Protein AF-A0A4R2KMW4-F1 (afdb_monomer_lite)

Secondary structure (DSSP, 8-state):
--SSTHHHH------PPP-------------------------------HHHHHHHGGGSS--TT--HHHHHHHHHHHHHHHHHHHHHHHHHHHHHT-TT---HHHHHHHHHHHHHHHHIIIIITTT--HHHHHHHHHHH-TT-----TTSHHHHHHHHHHHTSTTTTTT--TTPPS--

Organism: NCBI:txid35805

Sequence (179 aa):
MARFLFRSFCGPSRGAPVTYRAGGAASLAGLLILLGASPAAAVEMPFDPGPTLDELSTVAVPPPEMSETARLKAGILCVAWARDMIGQHWRLLDVLDGPGTWSIARQQLWLQVGWVEEFETRHLRPVIDAASQEDLLEAWWPGGVTTPAGSEGAIRMHRFCMGLPGLLGTVDPDAPPGF

Structure (mmCIF, N/CA/C/O backbone):
data_AF-A0A4R2KMW4-F1
#
_entry.id   AF-A0A4R2KMW4-F1
#
loop_
_atom_site.g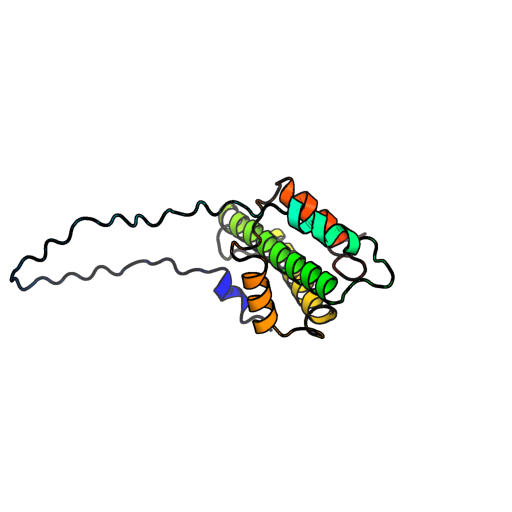roup_PDB
_atom_site.id
_atom_site.type_symbol
_atom_site.label_atom_id
_atom_site.label_alt_id
_atom_site.label_comp_id
_atom_site.label_asym_id
_atom_site.label_entity_id
_atom_site.label_seq_id
_atom_site.pdbx_PDB_ins_code
_atom_site.Cartn_x
_atom_site.Cartn_y
_atom_site.Cartn_z
_atom_site.occupancy
_atom_site.B_iso_or_equiv
_atom_site.auth_seq_id
_atom_site.auth_comp_id
_atom_site.auth_asym_id
_atom_site.auth_atom_id
_atom_site.pdbx_PDB_model_num
ATOM 1 N N . MET A 1 1 ? -19.779 -2.702 -5.614 1.00 37.75 1 MET A N 1
ATOM 2 C CA . MET A 1 1 ? -18.807 -3.785 -5.862 1.00 37.75 1 MET A CA 1
ATOM 3 C C . MET A 1 1 ? -18.035 -4.034 -4.562 1.00 37.75 1 MET A C 1
ATOM 5 O O . MET A 1 1 ? -16.887 -3.668 -4.460 1.00 37.75 1 MET A O 1
ATOM 9 N N . ALA A 1 2 ? -18.702 -4.559 -3.521 1.00 35.22 2 ALA A N 1
ATOM 10 C CA . ALA A 1 2 ? -18.198 -4.553 -2.131 1.00 35.22 2 ALA A CA 1
ATOM 11 C C . ALA A 1 2 ? -18.216 -5.950 -1.475 1.00 35.22 2 ALA A C 1
ATOM 13 O O . ALA A 1 2 ? -18.352 -6.085 -0.264 1.00 35.22 2 ALA A O 1
ATOM 14 N N . ARG A 1 3 ? -18.162 -7.020 -2.282 1.00 32.72 3 ARG A N 1
ATOM 15 C CA . ARG A 1 3 ? -18.314 -8.403 -1.792 1.00 32.72 3 ARG A CA 1
ATOM 16 C C . ARG A 1 3 ? -17.000 -9.090 -1.403 1.00 32.72 3 ARG A C 1
ATOM 18 O O . ARG A 1 3 ? -17.064 -10.138 -0.775 1.00 32.72 3 ARG A O 1
ATOM 25 N N . PHE A 1 4 ? -15.839 -8.518 -1.728 1.00 37.56 4 PHE A N 1
ATOM 26 C CA . PHE A 1 4 ? -14.547 -9.181 -1.501 1.00 37.56 4 PHE A CA 1
ATOM 27 C C . PHE A 1 4 ? -13.811 -8.756 -0.218 1.00 37.56 4 PHE A C 1
ATOM 29 O O . PHE A 1 4 ? -13.019 -9.536 0.299 1.00 37.56 4 PHE A O 1
ATOM 36 N N . LEU A 1 5 ? -14.107 -7.587 0.360 1.00 43.84 5 LEU A N 1
ATOM 37 C CA . LEU A 1 5 ? -13.248 -7.000 1.402 1.00 43.84 5 LEU A CA 1
ATOM 38 C C . LEU A 1 5 ? -13.482 -7.538 2.821 1.00 43.84 5 LEU A C 1
ATOM 40 O O . LEU A 1 5 ? -12.551 -7.577 3.619 1.00 43.84 5 LEU A O 1
ATOM 44 N N . PHE A 1 6 ? -14.679 -8.038 3.147 1.00 38.16 6 PHE A N 1
ATOM 45 C CA . PHE A 1 6 ? -14.934 -8.552 4.503 1.00 38.16 6 PHE A CA 1
ATOM 46 C C . PHE A 1 6 ? -14.196 -9.864 4.805 1.00 38.16 6 PHE A C 1
ATOM 48 O O . PHE A 1 6 ? -13.986 -10.203 5.967 1.00 38.16 6 PHE A O 1
ATOM 55 N N . ARG A 1 7 ? -13.784 -10.611 3.773 1.00 39.03 7 ARG A N 1
ATOM 56 C CA . ARG A 1 7 ? -13.162 -11.926 3.962 1.00 39.03 7 ARG A CA 1
ATOM 57 C C . ARG A 1 7 ? -11.672 -11.844 4.302 1.00 39.03 7 ARG A C 1
ATOM 59 O O . ARG A 1 7 ? -11.174 -12.756 4.949 1.00 39.03 7 ARG A O 1
ATOM 66 N N . SER A 1 8 ? -10.992 -10.763 3.923 1.00 44.41 8 SER A N 1
ATOM 67 C CA . SER A 1 8 ? -9.553 -10.605 4.183 1.00 44.41 8 SER A CA 1
ATOM 68 C C . SER A 1 8 ? -9.246 -10.023 5.564 1.00 44.41 8 SER A C 1
ATOM 70 O O . SER A 1 8 ? -8.175 -10.283 6.100 1.00 44.41 8 SER A O 1
ATOM 72 N N . PHE A 1 9 ? -10.186 -9.293 6.178 1.00 43.72 9 PHE A N 1
ATOM 73 C CA . PHE A 1 9 ? -10.000 -8.715 7.518 1.00 43.72 9 PHE A CA 1
ATOM 74 C C . PHE A 1 9 ? -10.632 -9.540 8.651 1.00 43.72 9 PHE A C 1
ATOM 76 O O . PHE A 1 9 ? -10.266 -9.366 9.809 1.00 43.72 9 PHE A O 1
ATOM 83 N N . CYS A 1 10 ? -11.523 -10.489 8.343 1.00 40.72 10 CYS A N 1
ATOM 84 C CA . CYS A 1 10 ? -12.084 -11.429 9.316 1.00 40.72 10 CYS A CA 1
ATOM 85 C C . CYS A 1 10 ? -11.482 -12.833 9.140 1.00 40.72 10 CYS A C 1
ATOM 87 O O . CYS A 1 10 ? -12.081 -13.711 8.517 1.00 40.72 10 CYS A O 1
ATOM 89 N N . GLY A 1 11 ? -10.298 -13.064 9.712 1.00 31.73 11 GLY A N 1
ATOM 90 C CA . GLY A 1 11 ? -9.769 -14.418 9.897 1.00 31.73 11 GLY A CA 1
ATOM 91 C C . GLY A 1 11 ? -10.636 -15.224 10.885 1.00 31.73 11 GLY A C 1
ATOM 92 O O . GLY A 1 11 ? -11.136 -14.656 11.858 1.00 31.73 11 GLY A O 1
ATOM 93 N N . PRO A 1 12 ? -10.847 -16.537 10.674 1.00 38.09 12 PRO A N 1
ATOM 94 C CA . PRO A 1 12 ? -11.714 -17.338 11.530 1.00 38.09 12 PRO A CA 1
ATOM 95 C C . PRO A 1 12 ? -11.055 -17.616 12.886 1.00 38.09 12 PRO A C 1
ATOM 97 O O . PRO A 1 12 ? -10.017 -18.276 12.972 1.00 38.09 12 PRO A O 1
ATOM 100 N N . SER A 1 13 ? -11.713 -17.191 13.963 1.00 38.47 13 SER A N 1
ATOM 101 C CA . SER A 1 13 ? -11.498 -17.731 15.302 1.00 38.47 13 SER A CA 1
ATOM 102 C C . SER A 1 13 ? -11.844 -19.226 15.293 1.00 38.47 13 SER A C 1
ATOM 104 O O . SER A 1 13 ? -13.005 -19.628 15.221 1.00 38.47 13 SER A O 1
ATOM 106 N N . ARG A 1 14 ? -10.823 -20.090 15.333 1.00 37.12 14 ARG A N 1
ATOM 107 C CA . ARG A 1 14 ? -11.002 -21.538 15.516 1.00 37.12 14 ARG A CA 1
ATOM 108 C C . ARG A 1 14 ? -11.444 -21.826 16.954 1.00 37.12 14 ARG A C 1
ATOM 110 O O . ARG A 1 14 ? -10.637 -22.194 17.800 1.00 37.12 14 ARG A O 1
ATOM 117 N N . GLY A 1 15 ? -12.738 -21.677 17.221 1.00 34.06 15 GLY A N 1
ATOM 118 C CA . GLY A 1 15 ? -13.406 -22.363 18.323 1.00 34.06 15 GLY A CA 1
ATOM 119 C C . GLY A 1 15 ? -13.634 -23.820 17.928 1.00 34.06 15 GLY A C 1
ATOM 120 O O . GLY A 1 15 ? -14.472 -24.110 17.077 1.00 34.06 15 GLY A O 1
ATOM 121 N N . ALA A 1 16 ? -12.856 -24.739 18.495 1.00 35.62 16 ALA A N 1
ATOM 122 C CA . ALA A 1 16 ? -13.052 -26.171 18.299 1.00 35.62 16 ALA A CA 1
ATOM 123 C C . ALA A 1 16 ? -14.331 -26.642 19.022 1.00 35.62 16 ALA A C 1
ATOM 125 O O . ALA A 1 16 ? -14.494 -26.331 20.205 1.00 35.62 16 ALA A O 1
ATOM 126 N N . PRO A 1 17 ? -15.222 -27.427 18.388 1.00 35.59 17 PRO A N 1
ATOM 127 C CA . PRO A 1 17 ? -16.232 -28.161 19.130 1.00 35.59 17 PRO A CA 1
ATOM 128 C C . PRO A 1 17 ? -15.587 -29.373 19.813 1.00 35.59 17 PRO A C 1
ATOM 130 O O . PRO A 1 17 ? -15.034 -30.268 19.171 1.00 35.59 17 PRO A O 1
ATOM 133 N N . VAL A 1 18 ? -15.689 -29.399 21.141 1.00 40.59 18 VAL A N 1
ATOM 134 C CA . VAL A 1 18 ? -15.426 -30.574 21.975 1.00 40.59 18 VAL A CA 1
ATOM 135 C C . VAL A 1 18 ? -16.362 -31.700 21.534 1.00 40.59 18 VAL A C 1
ATOM 137 O O . VAL A 1 18 ? -17.581 -31.577 21.637 1.00 40.59 18 VAL A O 1
ATOM 140 N N . THR A 1 19 ? -15.798 -32.815 21.076 1.00 37.50 19 THR A N 1
ATOM 141 C CA . THR A 1 19 ? -16.526 -34.077 20.910 1.00 37.50 19 THR A CA 1
ATOM 142 C C . THR A 1 19 ? -15.850 -35.158 21.746 1.00 37.50 19 THR A C 1
ATOM 144 O O . THR A 1 19 ? -14.729 -35.583 21.488 1.00 37.50 19 THR A O 1
ATOM 147 N N . TYR A 1 20 ? -16.551 -35.584 22.795 1.00 33.72 20 TYR A N 1
ATOM 148 C CA . TYR A 1 20 ? -16.257 -36.797 23.549 1.00 33.72 20 TYR A CA 1
ATOM 149 C C . TYR A 1 20 ? -16.755 -38.009 22.753 1.00 33.72 20 TYR A C 1
ATOM 151 O O . TYR A 1 20 ? -17.957 -38.120 22.509 1.00 33.72 20 TYR A O 1
ATOM 159 N N . ARG A 1 21 ? -15.875 -38.969 22.446 1.00 32.25 21 ARG A N 1
ATOM 160 C CA . ARG A 1 21 ? -16.230 -40.396 22.505 1.00 32.25 21 ARG A CA 1
ATOM 161 C C . ARG A 1 21 ? -14.994 -41.288 22.578 1.00 32.25 21 ARG A C 1
ATOM 163 O O . ARG A 1 21 ? -14.089 -41.204 21.759 1.00 32.25 21 ARG A O 1
ATOM 170 N N . ALA A 1 22 ? -15.008 -42.131 23.602 1.00 36.62 22 ALA A N 1
ATOM 171 C CA . ALA A 1 22 ? -14.030 -43.156 23.912 1.00 36.62 22 ALA A CA 1
ATOM 172 C C . ALA A 1 22 ? -14.178 -44.398 23.016 1.00 36.62 22 ALA A C 1
ATOM 174 O O . ALA A 1 22 ? -15.289 -44.722 22.594 1.00 36.62 22 ALA A O 1
ATOM 175 N N . GLY A 1 23 ? -13.078 -45.142 22.856 1.00 30.95 23 GLY A N 1
ATOM 176 C CA . GLY A 1 23 ? -13.104 -46.581 22.580 1.00 30.95 23 GLY A CA 1
ATOM 177 C C . GLY A 1 23 ? -12.013 -47.083 21.630 1.00 30.95 23 GLY A C 1
ATOM 178 O O . GLY A 1 23 ? -12.070 -46.803 20.441 1.00 30.95 23 GLY A O 1
ATOM 179 N N . GLY A 1 24 ? -11.099 -47.918 22.145 1.00 30.06 24 GLY A N 1
ATOM 180 C CA . GLY A 1 24 ? -10.415 -48.958 21.359 1.00 30.06 24 GLY A CA 1
ATOM 181 C C . GLY A 1 24 ? -8.890 -48.848 21.271 1.00 30.06 24 GLY A C 1
ATOM 182 O O . GLY A 1 24 ? -8.364 -47.980 20.591 1.00 30.06 24 GLY A O 1
ATOM 183 N N . ALA A 1 25 ? -8.191 -49.763 21.943 1.00 41.06 25 ALA A N 1
ATOM 184 C CA . ALA A 1 25 ? -6.737 -49.864 22.056 1.00 41.06 25 ALA A CA 1
ATOM 185 C C . ALA A 1 25 ? -6.108 -50.856 21.052 1.00 41.06 25 ALA A C 1
ATOM 187 O O . ALA A 1 25 ? -6.732 -51.871 20.759 1.00 41.06 25 ALA A O 1
ATOM 188 N N . ALA A 1 26 ? -4.861 -50.586 20.620 1.00 39.75 26 ALA A N 1
ATOM 189 C CA . ALA A 1 26 ? -3.728 -51.515 20.362 1.00 39.75 26 ALA A CA 1
ATOM 190 C C . ALA A 1 26 ? -2.626 -50.763 19.561 1.00 39.75 26 ALA A C 1
ATOM 192 O O . ALA A 1 26 ? -2.906 -50.271 18.477 1.00 39.75 26 ALA A O 1
ATOM 193 N N . SER A 1 27 ? -1.461 -50.438 20.155 1.00 39.19 27 SER A N 1
ATOM 194 C CA . SER A 1 27 ? -0.149 -51.138 20.009 1.00 39.19 27 SER A CA 1
ATOM 195 C C . SER A 1 27 ? 0.374 -51.191 18.555 1.00 39.19 27 SER A C 1
ATOM 197 O O . SER A 1 27 ? -0.327 -51.704 17.701 1.00 39.19 27 SER A O 1
ATOM 199 N N . LEU A 1 28 ? 1.569 -50.727 18.155 1.00 38.34 28 LEU A N 1
ATOM 200 C CA . LEU A 1 28 ? 2.904 -50.727 18.775 1.00 38.34 28 LEU A CA 1
ATOM 201 C C . LEU A 1 28 ? 3.841 -49.712 18.073 1.00 38.34 28 LEU A C 1
ATOM 203 O O . LEU A 1 28 ? 3.783 -49.535 16.863 1.00 38.34 28 LEU A O 1
ATOM 207 N N . ALA A 1 29 ? 4.732 -49.125 18.875 1.00 39.88 29 ALA A N 1
ATOM 208 C CA . ALA A 1 29 ? 6.130 -48.766 18.607 1.00 39.88 29 ALA A CA 1
ATOM 209 C C . ALA A 1 29 ? 6.584 -48.411 17.171 1.00 39.88 29 ALA A C 1
ATOM 211 O O . ALA A 1 29 ? 6.837 -49.275 16.338 1.00 39.88 29 ALA A O 1
ATOM 212 N N . GLY A 1 30 ? 6.895 -47.127 16.981 1.00 35.38 30 GLY A N 1
ATOM 213 C CA . GLY A 1 30 ? 7.764 -46.619 15.919 1.00 35.38 30 GLY A CA 1
ATOM 214 C C . GLY A 1 30 ? 8.574 -45.436 16.442 1.00 35.38 30 GLY A C 1
ATOM 215 O O . GLY A 1 30 ? 8.233 -44.284 16.205 1.00 35.38 30 GLY A O 1
ATOM 216 N N . LEU A 1 31 ? 9.604 -45.736 17.233 1.00 44.22 31 LEU A N 1
ATOM 217 C CA . LEU A 1 31 ? 10.571 -44.780 17.767 1.00 44.22 31 LEU A CA 1
ATOM 218 C C . LEU A 1 31 ? 11.434 -44.232 16.614 1.00 44.22 31 LEU A C 1
ATOM 220 O O . LEU A 1 31 ? 12.397 -44.871 16.203 1.00 44.22 31 LEU A O 1
ATOM 224 N N . LEU A 1 32 ? 11.096 -43.045 16.111 1.00 41.78 32 LEU A N 1
ATOM 225 C CA . LEU A 1 32 ? 11.966 -42.203 1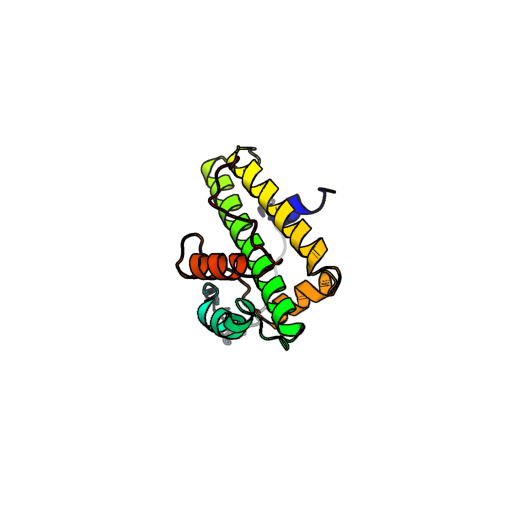5.283 1.00 41.78 32 LEU A CA 1
ATOM 226 C C . LEU A 1 32 ? 12.057 -40.829 15.954 1.00 41.78 32 LEU A C 1
ATOM 228 O O . LEU A 1 32 ? 11.311 -39.905 15.645 1.00 41.78 32 LEU A O 1
ATOM 232 N N . ILE A 1 33 ? 12.950 -40.724 16.937 1.00 50.06 33 ILE A N 1
ATOM 233 C CA . ILE A 1 33 ? 13.430 -39.436 17.443 1.00 50.06 33 ILE A CA 1
ATOM 234 C C . ILE A 1 33 ? 14.704 -39.102 16.660 1.00 50.06 33 ILE A C 1
ATOM 236 O O . ILE A 1 33 ? 15.517 -39.992 16.420 1.00 50.06 33 ILE A O 1
ATOM 240 N N . LEU A 1 34 ? 14.879 -37.806 16.383 1.00 46.16 34 LEU A N 1
ATOM 241 C CA . LEU A 1 34 ? 16.103 -37.102 15.968 1.00 46.16 34 LEU A CA 1
ATOM 242 C C . LEU A 1 34 ? 16.187 -36.727 14.485 1.00 46.16 34 LEU A C 1
ATOM 244 O O . LEU A 1 34 ? 17.052 -37.189 13.756 1.00 46.16 34 LEU A O 1
ATOM 248 N N . LEU A 1 35 ? 15.363 -35.755 14.097 1.00 40.56 35 LEU A N 1
ATOM 249 C CA . LEU A 1 35 ? 15.827 -34.597 13.329 1.00 40.56 35 LEU A CA 1
ATOM 250 C C . 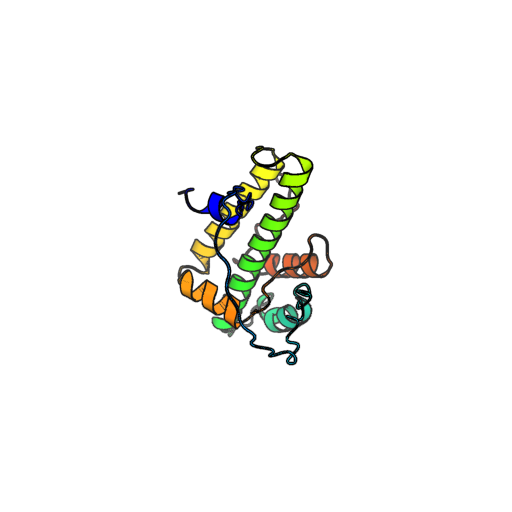LEU A 1 35 ? 14.952 -33.414 13.738 1.00 40.56 35 LEU A C 1
ATOM 252 O O . LEU A 1 35 ? 13.810 -33.272 13.311 1.00 40.56 35 LEU A O 1
ATOM 256 N N . GLY A 1 36 ? 15.484 -32.617 14.665 1.00 41.69 36 GLY A N 1
ATOM 257 C CA . GLY A 1 36 ? 14.886 -31.362 15.086 1.00 41.69 36 GLY A CA 1
ATOM 258 C C . GLY A 1 36 ? 14.865 -30.391 13.917 1.00 41.69 36 GLY A C 1
ATOM 259 O O . GLY A 1 36 ? 15.808 -29.637 13.718 1.00 41.69 36 GLY A O 1
ATOM 260 N N . ALA A 1 37 ? 13.775 -30.402 13.164 1.00 41.50 37 ALA A N 1
ATOM 261 C CA . ALA A 1 37 ? 13.292 -29.214 12.494 1.00 41.50 37 ALA A CA 1
ATOM 262 C C . ALA A 1 37 ? 12.271 -28.590 13.443 1.00 41.50 37 ALA A C 1
ATOM 264 O O . ALA A 1 37 ? 11.061 -28.739 13.280 1.00 41.50 37 ALA A O 1
ATOM 265 N N . SER A 1 38 ? 12.763 -27.903 14.477 1.00 43.03 38 SER A N 1
ATOM 266 C CA . SER A 1 38 ? 11.996 -26.758 14.955 1.00 43.03 38 SER A CA 1
ATOM 267 C C . SER A 1 38 ? 11.727 -25.928 13.701 1.00 43.03 38 SER A C 1
ATOM 269 O O . SER A 1 38 ? 12.705 -25.615 13.012 1.00 43.03 38 SER A O 1
ATOM 271 N N . PRO A 1 39 ? 10.477 -25.586 13.340 1.00 42.75 39 PRO A N 1
ATOM 272 C CA . PRO A 1 39 ? 10.324 -24.453 12.458 1.00 42.75 39 PRO A CA 1
ATOM 273 C C . PRO A 1 39 ? 11.011 -23.336 13.231 1.00 42.75 39 PRO A C 1
ATOM 275 O O . PRO A 1 39 ? 10.589 -22.984 14.335 1.00 42.75 39 PRO A O 1
ATOM 278 N N . ALA A 1 40 ? 12.154 -22.870 12.728 1.00 37.59 40 ALA A N 1
ATOM 279 C CA . ALA A 1 40 ? 12.606 -21.553 13.094 1.00 37.59 40 ALA A CA 1
ATOM 280 C C . ALA A 1 40 ? 11.372 -20.704 12.819 1.00 37.59 40 ALA A C 1
ATOM 282 O O . ALA A 1 40 ? 10.937 -20.605 11.671 1.00 37.59 40 ALA A O 1
ATOM 283 N N . ALA A 1 41 ? 10.721 -20.230 13.881 1.00 40.94 41 ALA A N 1
ATOM 284 C CA . ALA A 1 41 ? 9.846 -19.096 13.759 1.00 40.94 41 ALA A CA 1
ATOM 285 C C . ALA A 1 41 ? 10.782 -18.041 13.186 1.00 40.94 41 ALA A C 1
ATOM 287 O O . ALA A 1 41 ? 11.602 -17.479 13.914 1.00 40.94 41 ALA A O 1
ATOM 288 N N . ALA A 1 42 ? 10.793 -17.927 11.856 1.00 43.34 42 ALA A N 1
ATOM 289 C CA . ALA A 1 42 ? 11.366 -16.797 11.185 1.00 43.34 42 ALA A CA 1
ATOM 290 C C . ALA A 1 42 ? 10.655 -15.651 11.877 1.00 43.34 42 ALA A C 1
ATOM 292 O O . ALA A 1 42 ? 9.437 -15.518 11.779 1.00 43.34 42 ALA A O 1
ATOM 293 N N . VAL A 1 43 ? 11.389 -14.948 12.734 1.00 46.03 43 VAL A N 1
ATOM 294 C CA . VAL A 1 43 ? 10.947 -13.651 13.196 1.00 46.03 43 VAL A CA 1
ATOM 295 C C . VAL A 1 43 ? 10.734 -12.926 11.883 1.00 46.03 43 VAL A C 1
ATOM 297 O O . VAL A 1 43 ? 11.711 -12.688 11.172 1.00 46.03 43 VAL A O 1
ATOM 300 N N . GLU A 1 44 ? 9.472 -12.749 11.493 1.00 60.44 44 GLU A N 1
ATOM 301 C CA . GLU A 1 44 ? 9.097 -11.945 10.342 1.00 60.44 44 GLU A CA 1
ATOM 302 C C . GLU A 1 44 ? 9.633 -10.562 10.669 1.00 60.44 44 GLU A C 1
ATOM 304 O O . GLU A 1 44 ? 9.037 -9.791 11.423 1.00 60.44 44 GLU A O 1
ATOM 309 N N . MET A 1 45 ? 10.870 -10.314 10.246 1.00 74.00 45 MET A N 1
ATOM 310 C CA . MET A 1 45 ? 11.485 -9.029 10.451 1.00 74.00 45 MET A CA 1
ATOM 311 C C . MET A 1 45 ? 10.678 -8.058 9.603 1.00 74.00 45 MET A C 1
ATOM 313 O O . MET A 1 45 ? 10.429 -8.355 8.431 1.00 74.00 45 MET A O 1
ATOM 317 N N . PRO A 1 46 ? 10.275 -6.914 10.173 1.00 84.38 46 PRO A N 1
ATOM 318 C CA . PRO A 1 46 ? 9.709 -5.838 9.392 1.00 84.38 46 PRO A CA 1
ATOM 319 C C . PRO A 1 46 ? 10.519 -5.584 8.127 1.00 84.38 46 PRO A C 1
ATOM 321 O O . PRO A 1 46 ? 11.752 -5.582 8.160 1.00 84.38 46 PRO A O 1
ATOM 324 N N . PHE A 1 47 ? 9.814 -5.340 7.031 1.00 86.56 47 PHE A N 1
ATOM 325 C CA . PHE A 1 47 ? 10.421 -4.913 5.785 1.00 86.56 47 PHE A CA 1
ATOM 326 C C . PHE A 1 47 ? 11.261 -3.652 6.038 1.00 86.56 47 PHE A C 1
ATOM 328 O O . PHE A 1 47 ? 10.741 -2.654 6.535 1.00 86.56 47 PHE A O 1
ATOM 335 N N . ASP A 1 48 ? 12.556 -3.684 5.711 1.00 88.44 48 ASP A N 1
ATOM 336 C CA . ASP A 1 48 ? 13.377 -2.473 5.683 1.00 88.44 48 ASP A CA 1
ATOM 337 C C . ASP A 1 48 ? 13.275 -1.836 4.292 1.00 88.44 48 ASP A C 1
ATOM 339 O O 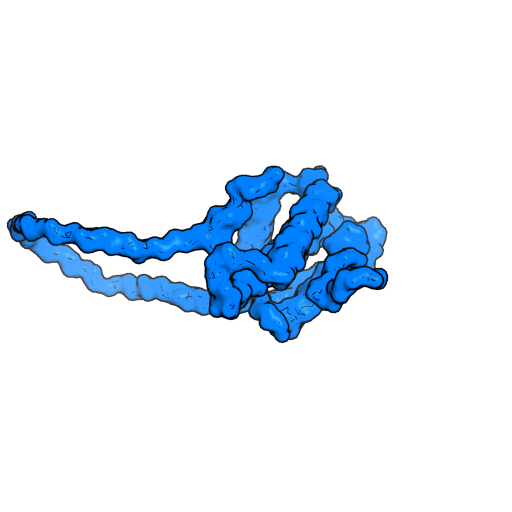. ASP A 1 48 ? 13.805 -2.387 3.322 1.00 88.44 48 ASP A O 1
ATOM 343 N N . PRO A 1 49 ? 12.620 -0.670 4.163 1.00 87.50 49 PRO A N 1
ATOM 344 C CA . PRO A 1 49 ? 12.455 -0.040 2.868 1.00 87.50 49 PRO A CA 1
ATOM 345 C C . PRO A 1 49 ? 13.753 0.559 2.325 1.00 87.50 49 PRO A C 1
ATOM 347 O O . PRO A 1 49 ? 13.800 0.833 1.133 1.00 87.50 49 PRO A O 1
ATOM 350 N N . GLY A 1 50 ? 14.790 0.776 3.149 1.00 87.19 50 GLY A N 1
ATOM 351 C CA . GLY A 1 50 ? 16.008 1.504 2.759 1.00 87.19 50 GLY A CA 1
ATOM 352 C C . GLY A 1 50 ? 16.614 1.031 1.430 1.00 87.19 50 GLY A C 1
ATOM 353 O O . GLY A 1 50 ? 16.593 1.793 0.466 1.00 87.19 50 GLY A O 1
ATOM 354 N N . PRO A 1 51 ? 17.037 -0.241 1.319 1.00 87.50 51 PRO A N 1
ATOM 355 C CA . PRO A 1 51 ? 17.653 -0.757 0.095 1.00 87.50 51 PRO A CA 1
ATOM 356 C C . PRO A 1 51 ? 16.747 -0.680 -1.144 1.00 87.50 51 PRO A C 1
ATOM 358 O O . PRO A 1 51 ? 17.211 -0.383 -2.241 1.00 87.50 51 PRO A O 1
ATOM 361 N N . THR A 1 52 ? 15.442 -0.931 -0.976 1.00 87.56 52 THR A N 1
ATOM 362 C CA . THR A 1 52 ? 14.467 -0.875 -2.080 1.00 87.56 52 THR A CA 1
ATOM 363 C C . THR A 1 52 ? 14.227 0.565 -2.534 1.00 87.56 52 THR A C 1
ATOM 365 O O . THR A 1 52 ? 14.107 0.836 -3.726 1.00 87.56 52 THR A O 1
ATOM 368 N N . LEU A 1 53 ? 14.156 1.505 -1.592 1.00 87.00 53 LEU A N 1
ATOM 369 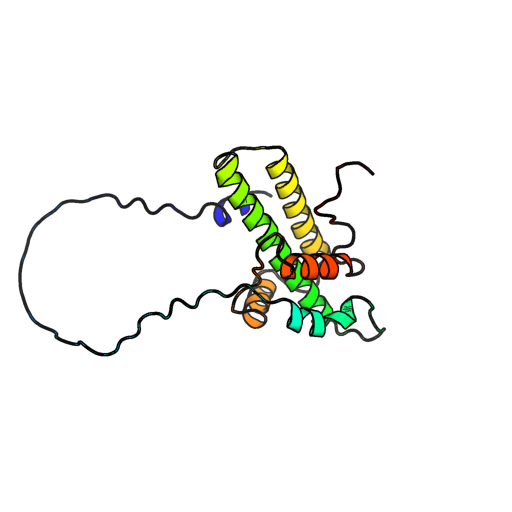C CA . LEU A 1 53 ? 13.983 2.919 -1.900 1.00 87.00 53 LEU A CA 1
ATOM 370 C C . LEU A 1 53 ? 15.233 3.518 -2.538 1.00 87.00 53 LEU A C 1
ATOM 372 O O . LEU A 1 53 ? 15.095 4.345 -3.432 1.00 87.00 53 LEU A O 1
ATOM 376 N N . ASP A 1 54 ? 16.427 3.081 -2.142 1.00 85.44 54 ASP A N 1
ATOM 377 C CA . ASP A 1 54 ? 17.673 3.493 -2.791 1.00 85.44 54 ASP A CA 1
ATOM 378 C C . ASP A 1 54 ? 17.700 3.032 -4.257 1.00 85.44 54 ASP A C 1
ATOM 380 O O . ASP A 1 54 ? 17.994 3.837 -5.145 1.00 85.44 54 ASP A O 1
ATOM 384 N N . GLU A 1 55 ? 17.292 1.784 -4.527 1.00 84.81 55 GLU A N 1
ATOM 385 C CA . GLU A 1 55 ? 17.127 1.241 -5.886 1.00 84.81 55 GLU A CA 1
ATOM 386 C C . GLU A 1 55 ? 16.125 2.066 -6.715 1.00 84.81 55 GLU A C 1
ATOM 388 O O . GLU A 1 55 ? 16.380 2.394 -7.876 1.00 84.81 55 GLU A O 1
ATOM 393 N N . LEU A 1 56 ? 14.990 2.433 -6.114 1.00 80.94 56 LEU A N 1
ATOM 394 C CA . LEU A 1 56 ? 13.888 3.125 -6.788 1.00 80.94 56 LEU A CA 1
ATOM 395 C C . LEU A 1 56 ? 13.967 4.659 -6.703 1.00 80.94 56 LEU A C 1
ATOM 397 O O . LEU A 1 56 ? 13.100 5.345 -7.240 1.00 80.94 56 LEU A O 1
ATOM 401 N N . SER A 1 57 ? 14.992 5.230 -6.071 1.00 70.25 57 SER A N 1
ATOM 402 C CA . SER A 1 57 ? 15.114 6.680 -5.837 1.00 70.25 57 SER A CA 1
ATOM 403 C C . SER A 1 57 ? 15.130 7.507 -7.131 1.00 70.25 57 SER A C 1
ATOM 405 O O . SER A 1 57 ? 14.672 8.650 -7.156 1.00 70.25 57 SER A O 1
ATOM 407 N N . THR A 1 58 ? 15.564 6.901 -8.239 1.00 64.31 58 THR A N 1
ATOM 408 C CA . THR A 1 58 ? 15.543 7.490 -9.590 1.00 64.31 58 THR A CA 1
ATOM 409 C C . THR A 1 58 ? 14.135 7.640 -10.181 1.00 64.31 58 THR A C 1
ATOM 411 O O . THR A 1 58 ? 13.958 8.353 -11.167 1.00 64.31 58 THR A O 1
ATOM 414 N N . VAL A 1 59 ? 13.115 7.024 -9.573 1.00 59.12 59 VAL A N 1
ATOM 415 C CA . VAL A 1 59 ? 11.707 7.139 -9.986 1.00 59.12 59 VAL A CA 1
ATOM 416 C C . VAL A 1 59 ? 11.092 8.468 -9.516 1.00 59.12 59 VAL A C 1
ATOM 418 O O . VAL A 1 59 ? 10.225 9.016 -10.196 1.00 59.12 59 VAL A O 1
ATOM 421 N N . ALA A 1 60 ? 11.567 9.036 -8.399 1.00 53.97 60 ALA A N 1
ATOM 422 C CA . ALA A 1 60 ? 11.056 10.299 -7.846 1.00 53.97 60 ALA A CA 1
ATOM 423 C C . ALA A 1 60 ? 11.437 11.540 -8.688 1.00 53.97 60 ALA A C 1
ATOM 425 O O . ALA A 1 60 ? 10.765 12.567 -8.615 1.00 53.97 60 ALA A O 1
ATOM 426 N N . VAL A 1 61 ? 12.486 11.443 -9.517 1.00 55.06 61 VAL A N 1
ATOM 427 C CA . VAL A 1 61 ? 12.880 12.449 -10.523 1.00 55.06 61 VAL A CA 1
ATOM 428 C C . VAL A 1 61 ? 13.223 11.705 -11.816 1.00 55.06 61 VAL A C 1
ATOM 430 O O . VAL A 1 61 ? 14.376 11.317 -12.007 1.00 55.06 61 VAL A O 1
ATOM 433 N N . PRO A 1 62 ? 12.243 11.440 -12.695 1.00 51.03 62 PRO A N 1
ATOM 434 C CA . PRO A 1 62 ? 12.447 10.485 -13.769 1.00 51.03 62 PRO A CA 1
ATOM 435 C C . PRO A 1 62 ? 13.379 11.042 -14.855 1.00 51.03 62 PRO A C 1
ATOM 437 O O . PRO A 1 62 ? 13.049 12.061 -15.471 1.00 51.03 62 PRO A O 1
ATOM 440 N N . PRO A 1 63 ? 14.513 10.382 -15.163 1.00 52.34 63 PRO A N 1
ATOM 441 C CA . PRO A 1 63 ? 15.200 10.626 -16.423 1.00 52.34 63 PRO A CA 1
ATOM 442 C C . PRO A 1 63 ? 14.297 10.174 -17.590 1.00 52.34 63 PRO A C 1
ATOM 444 O O . PRO A 1 63 ? 13.448 9.293 -17.411 1.00 52.34 63 PRO A O 1
ATOM 447 N N . PRO A 1 64 ? 14.474 10.732 -18.802 1.00 52.75 64 PRO A N 1
ATOM 448 C CA . PRO A 1 64 ? 13.633 10.424 -19.966 1.00 52.75 64 PRO A CA 1
ATOM 449 C C . PRO A 1 64 ? 13.604 8.932 -20.354 1.00 52.75 64 PRO A C 1
ATOM 451 O O . PRO A 1 64 ? 12.701 8.511 -21.068 1.00 52.75 64 PRO A O 1
ATOM 454 N N . GLU A 1 65 ? 14.533 8.124 -19.837 1.00 51.97 65 GLU A N 1
ATOM 455 C CA . GLU A 1 65 ? 14.679 6.691 -20.121 1.00 51.97 65 GLU A CA 1
ATOM 456 C C . GLU A 1 65 ? 14.417 5.792 -18.900 1.00 51.97 65 GLU A C 1
ATOM 458 O O . GLU A 1 65 ? 15.018 4.731 -18.740 1.00 51.97 65 GLU A O 1
ATOM 463 N N . MET A 1 66 ? 13.529 6.199 -17.990 1.00 60.19 66 MET A N 1
ATOM 464 C CA . MET A 1 66 ? 13.092 5.307 -16.913 1.00 60.19 66 MET A CA 1
ATOM 465 C C . MET A 1 66 ? 12.431 4.046 -17.488 1.00 60.19 66 MET A C 1
ATOM 467 O O . MET A 1 66 ? 11.423 4.158 -18.196 1.00 60.19 66 MET A O 1
ATOM 471 N N . SER A 1 67 ? 12.939 2.867 -17.112 1.00 68.50 67 SER A N 1
ATOM 472 C CA . SER A 1 67 ? 12.365 1.591 -17.538 1.00 68.50 67 SER A CA 1
ATOM 473 C C . SER A 1 67 ? 10.945 1.423 -16.994 1.00 68.50 67 SER A C 1
ATOM 475 O O . SER A 1 67 ? 10.641 1.757 -15.845 1.00 68.50 67 SER A O 1
ATOM 477 N N . GLU A 1 68 ? 10.050 0.901 -17.827 1.00 75.75 68 GLU A N 1
ATOM 478 C CA . GLU A 1 68 ? 8.666 0.595 -17.444 1.00 75.75 68 GLU A CA 1
ATOM 479 C C . GLU A 1 68 ? 8.617 -0.363 -16.243 1.00 75.75 68 GLU A C 1
ATOM 481 O O . GLU A 1 68 ? 7.774 -0.215 -15.359 1.00 75.75 68 GLU A O 1
ATOM 486 N N . THR A 1 69 ? 9.602 -1.260 -16.139 1.00 82.38 69 THR A N 1
ATOM 487 C CA . THR A 1 69 ? 9.791 -2.169 -15.004 1.00 82.38 69 THR A CA 1
ATOM 488 C C . THR A 1 69 ? 9.985 -1.435 -13.677 1.00 82.38 69 THR A C 1
ATOM 490 O O . THR A 1 69 ? 9.383 -1.831 -12.683 1.00 82.38 69 THR A O 1
ATOM 493 N N . ALA A 1 70 ? 10.783 -0.360 -13.630 1.00 82.00 70 ALA A N 1
ATOM 494 C CA . ALA A 1 70 ? 11.014 0.384 -12.387 1.00 82.00 70 ALA A CA 1
ATOM 495 C C . ALA A 1 70 ? 9.739 1.094 -11.901 1.00 82.00 70 ALA A C 1
ATOM 497 O O . ALA A 1 70 ? 9.442 1.089 -10.705 1.00 82.00 70 ALA A O 1
ATOM 498 N N . ARG A 1 71 ? 8.938 1.636 -12.830 1.00 80.62 71 ARG A N 1
ATOM 499 C CA . ARG A 1 71 ? 7.628 2.240 -12.514 1.00 80.62 71 ARG A CA 1
ATOM 500 C C . ARG A 1 71 ? 6.646 1.202 -11.995 1.00 80.62 71 ARG A C 1
ATOM 502 O O . ARG A 1 71 ? 5.966 1.449 -11.004 1.00 80.62 71 ARG A O 1
ATOM 509 N N . LEU A 1 72 ? 6.596 0.043 -12.652 1.00 86.38 72 LEU A N 1
ATOM 510 C CA . LEU A 1 72 ? 5.748 -1.069 -12.242 1.00 86.38 72 LEU A CA 1
ATOM 511 C C . LEU A 1 72 ? 6.131 -1.557 -10.838 1.00 86.38 72 LEU A C 1
ATOM 513 O O . LEU A 1 72 ? 5.261 -1.685 -9.979 1.00 86.38 72 LEU A O 1
ATOM 517 N N . LYS A 1 73 ? 7.431 -1.738 -10.575 1.00 90.06 73 LYS A N 1
ATOM 518 C CA . LYS A 1 73 ? 7.951 -2.120 -9.256 1.00 90.06 73 LYS A CA 1
ATOM 519 C C . LYS A 1 73 ? 7.584 -1.099 -8.178 1.00 90.06 73 LYS A C 1
ATOM 521 O O . LYS A 1 73 ? 7.060 -1.488 -7.138 1.00 90.06 73 LYS A O 1
ATOM 526 N N . ALA A 1 74 ? 7.762 0.195 -8.443 1.00 88.44 74 ALA A N 1
ATOM 527 C CA . ALA A 1 74 ? 7.372 1.256 -7.512 1.00 88.44 74 ALA A CA 1
ATOM 528 C C . ALA A 1 74 ? 5.855 1.281 -7.236 1.00 88.44 74 ALA A C 1
ATOM 530 O O . ALA A 1 74 ? 5.440 1.389 -6.083 1.00 88.44 74 ALA A O 1
ATOM 531 N N . GLY A 1 75 ? 5.022 1.134 -8.271 1.00 89.06 75 GLY A N 1
ATOM 532 C CA . GLY A 1 75 ? 3.566 1.116 -8.115 1.00 89.06 75 GLY A CA 1
ATOM 533 C C . GLY A 1 75 ? 3.063 -0.087 -7.311 1.00 89.06 75 GLY A C 1
ATOM 534 O O . GLY A 1 75 ? 2.232 0.080 -6.418 1.00 89.06 75 GLY A O 1
ATOM 535 N N . ILE A 1 76 ? 3.607 -1.283 -7.568 1.00 92.94 76 ILE A N 1
ATOM 536 C CA . ILE A 1 76 ? 3.272 -2.500 -6.809 1.00 92.94 76 ILE A CA 1
ATOM 537 C C . ILE A 1 76 ? 3.700 -2.358 -5.341 1.00 92.94 76 ILE A C 1
ATOM 539 O O . ILE A 1 76 ? 2.909 -2.667 -4.448 1.00 92.94 76 ILE A O 1
ATOM 543 N N . LEU A 1 77 ? 4.900 -1.822 -5.084 1.00 93.44 77 LEU A N 1
ATOM 544 C CA . LEU A 1 77 ? 5.391 -1.561 -3.728 1.00 93.44 77 LEU A CA 1
ATOM 545 C C . LEU A 1 77 ? 4.451 -0.637 -2.947 1.00 93.44 77 LEU A C 1
ATOM 547 O O . LEU A 1 77 ? 4.059 -0.958 -1.825 1.00 93.44 77 LEU A O 1
ATOM 551 N N . CYS A 1 78 ? 4.071 0.494 -3.543 1.00 91.00 78 CYS A N 1
ATOM 552 C CA . CYS A 1 78 ? 3.235 1.487 -2.875 1.00 91.00 78 CYS A CA 1
ATOM 553 C C . CYS A 1 78 ? 1.826 0.972 -2.575 1.00 91.00 78 CYS A C 1
ATOM 555 O O . CYS A 1 78 ? 1.294 1.242 -1.499 1.00 91.00 78 CYS A O 1
ATOM 557 N N . VAL A 1 79 ? 1.236 0.186 -3.476 1.00 92.25 79 VAL A N 1
ATOM 558 C CA . VAL A 1 79 ? -0.066 -0.452 -3.240 1.00 92.25 79 VAL A CA 1
ATOM 559 C C . VAL A 1 79 ? 0.011 -1.480 -2.117 1.00 92.25 79 VAL A C 1
ATOM 561 O O . VAL A 1 79 ? -0.849 -1.486 -1.234 1.00 92.25 79 VAL A O 1
ATOM 564 N N . ALA A 1 80 ? 1.030 -2.343 -2.137 1.00 94.12 80 ALA A N 1
ATOM 565 C CA . ALA A 1 80 ? 1.222 -3.352 -1.101 1.00 94.12 80 ALA A CA 1
ATOM 566 C C . ALA A 1 80 ? 1.400 -2.697 0.277 1.00 94.12 80 ALA A C 1
ATOM 568 O O . ALA A 1 80 ? 0.699 -3.051 1.226 1.00 94.12 80 ALA A O 1
ATOM 569 N N . TRP A 1 81 ? 2.256 -1.676 0.357 1.00 94.00 81 TRP A N 1
ATOM 570 C CA . TRP A 1 81 ? 2.483 -0.919 1.584 1.00 94.00 81 TRP A CA 1
ATOM 571 C C . TRP A 1 81 ? 1.227 -0.178 2.068 1.00 94.00 81 TRP A C 1
ATOM 573 O O . TRP A 1 81 ? 0.896 -0.242 3.251 1.00 94.00 81 TRP A O 1
ATOM 583 N N . ALA A 1 82 ? 0.482 0.485 1.177 1.00 91.19 82 ALA A N 1
ATOM 584 C CA . ALA A 1 82 ? -0.742 1.194 1.557 1.00 91.19 82 ALA A CA 1
ATOM 585 C C . ALA A 1 82 ? -1.800 0.236 2.130 1.00 91.19 82 ALA A C 1
ATOM 587 O O . ALA A 1 82 ? -2.449 0.545 3.132 1.00 91.19 82 ALA A O 1
ATOM 588 N N . ARG A 1 83 ? -1.946 -0.957 1.539 1.00 92.50 83 ARG A N 1
ATOM 589 C CA . ARG A 1 83 ? -2.839 -2.003 2.060 1.00 92.50 83 ARG A CA 1
ATOM 590 C C . ARG A 1 83 ? -2.413 -2.506 3.433 1.00 92.50 83 ARG A C 1
ATOM 592 O O . ARG A 1 83 ? -3.277 -2.684 4.293 1.00 92.50 83 ARG A O 1
ATOM 599 N N . ASP A 1 84 ? -1.114 -2.706 3.650 1.00 92.25 84 ASP A N 1
ATOM 600 C CA . ASP A 1 84 ? -0.582 -3.064 4.966 1.00 92.25 84 ASP A CA 1
ATOM 601 C C . ASP A 1 84 ? -0.891 -1.972 6.004 1.00 92.25 84 ASP A C 1
ATOM 603 O O . ASP A 1 84 ? -1.473 -2.268 7.051 1.00 92.25 84 ASP A O 1
ATOM 607 N N . MET A 1 85 ? -0.622 -0.702 5.684 1.00 90.88 85 MET A N 1
ATOM 608 C CA . MET A 1 85 ? -0.935 0.435 6.559 1.00 90.88 85 MET A CA 1
ATOM 609 C C . MET A 1 85 ? -2.415 0.498 6.919 1.00 90.88 85 MET A C 1
ATOM 611 O O . MET A 1 85 ? -2.749 0.583 8.105 1.00 90.88 85 MET A O 1
ATOM 615 N N . ILE A 1 86 ? -3.311 0.395 5.937 1.00 89.81 86 ILE A N 1
ATOM 616 C CA . ILE A 1 86 ? -4.755 0.373 6.197 1.00 89.81 86 ILE A CA 1
ATOM 617 C C . ILE A 1 86 ? -5.117 -0.817 7.094 1.00 89.81 86 ILE A C 1
ATOM 619 O O . ILE A 1 86 ? -5.866 -0.656 8.058 1.00 89.81 86 ILE A O 1
ATOM 623 N N . GLY A 1 87 ? -4.551 -1.999 6.837 1.00 90.50 87 GLY A N 1
ATOM 624 C CA . GLY A 1 87 ? -4.793 -3.188 7.650 1.00 90.50 87 GLY A CA 1
ATOM 625 C C . GLY A 1 87 ? -4.310 -3.056 9.094 1.00 90.50 87 GLY A C 1
ATOM 626 O O . GLY A 1 87 ? -5.007 -3.493 10.012 1.00 90.50 87 GLY A O 1
ATOM 627 N N . GLN A 1 88 ? -3.153 -2.432 9.321 1.00 90.38 88 GLN A N 1
ATOM 628 C CA . GLN A 1 88 ? -2.646 -2.148 10.666 1.00 90.38 88 GLN A CA 1
ATOM 629 C C . GLN A 1 88 ? -3.575 -1.196 11.427 1.00 90.38 88 GLN A C 1
ATOM 631 O O . GLN A 1 88 ? -3.958 -1.498 12.560 1.00 90.38 88 GLN A O 1
ATOM 636 N N . HIS A 1 89 ? -4.000 -0.097 10.798 1.00 89.88 89 HIS A N 1
ATOM 637 C CA . HIS A 1 89 ? -4.918 0.859 11.423 1.00 89.88 89 HIS A CA 1
ATOM 638 C C . HIS A 1 89 ? -6.299 0.246 11.669 1.00 89.88 89 HIS A C 1
ATOM 640 O O . HIS A 1 89 ? -6.892 0.472 12.722 1.00 89.88 89 HIS A O 1
ATOM 646 N N . TRP A 1 90 ? -6.793 -0.592 10.756 1.00 91.69 90 TRP A N 1
ATOM 647 C CA . TRP A 1 90 ? -8.064 -1.288 10.946 1.00 91.69 90 TRP A CA 1
ATOM 648 C C . TRP A 1 90 ? -8.033 -2.211 12.168 1.00 91.69 90 TRP A C 1
ATOM 650 O O . TRP A 1 90 ? -8.948 -2.166 12.989 1.00 91.69 90 TRP A O 1
ATOM 660 N N . ARG A 1 91 ? -6.953 -2.990 12.338 1.00 92.75 91 ARG A N 1
ATOM 661 C CA . ARG A 1 91 ? -6.756 -3.849 13.521 1.00 92.75 91 ARG A CA 1
ATOM 662 C C . ARG A 1 91 ? -6.661 -3.039 14.812 1.00 92.75 91 ARG A C 1
ATOM 664 O O . ARG A 1 91 ? -7.197 -3.461 15.832 1.00 92.75 91 ARG A O 1
ATOM 671 N N . LEU A 1 92 ? -6.010 -1.877 14.777 1.00 89.75 92 LEU A N 1
ATOM 672 C CA . LEU A 1 92 ? -5.972 -0.972 15.926 1.00 89.75 92 LEU A CA 1
ATOM 673 C C . LEU A 1 92 ? -7.385 -0.489 16.296 1.00 89.75 92 LEU A C 1
ATOM 675 O O . LEU A 1 92 ? -7.755 -0.528 17.467 1.00 89.75 92 LEU A O 1
ATOM 679 N N . LEU A 1 93 ? -8.201 -0.108 15.311 1.00 90.12 93 LEU A N 1
ATOM 680 C CA . LEU A 1 93 ? -9.592 0.296 15.542 1.00 90.12 93 LEU A CA 1
ATOM 681 C C . LEU A 1 93 ? -10.477 -0.867 16.012 1.00 90.12 93 LEU A C 1
ATOM 683 O O . LEU A 1 93 ? -11.380 -0.648 16.814 1.00 90.12 93 LEU A O 1
ATOM 687 N N . ASP A 1 94 ? -10.220 -2.105 15.578 1.00 93.62 94 ASP A N 1
ATOM 688 C CA . ASP A 1 94 ? -10.900 -3.288 16.127 1.00 93.62 94 ASP A CA 1
ATOM 689 C C . ASP A 1 94 ? -10.634 -3.453 17.631 1.00 93.62 94 ASP A C 1
ATOM 691 O O . ASP A 1 94 ? -11.537 -3.859 18.363 1.00 93.62 94 ASP A O 1
ATOM 695 N N . VAL A 1 95 ? -9.432 -3.107 18.101 1.00 93.06 95 VAL A N 1
ATOM 696 C CA . VAL A 1 95 ? -9.072 -3.151 19.528 1.00 93.06 95 VAL A CA 1
ATOM 697 C C . VAL A 1 95 ? -9.673 -1.977 20.306 1.00 93.06 95 VAL A C 1
ATOM 699 O O . VAL A 1 95 ? -10.143 -2.178 21.424 1.00 93.06 95 VAL A O 1
ATOM 702 N N . LEU A 1 96 ? -9.654 -0.766 19.740 1.00 91.44 96 LEU A N 1
ATOM 703 C CA . LEU A 1 96 ? -10.089 0.455 20.431 1.00 91.44 96 LEU A CA 1
ATOM 704 C C . LEU A 1 96 ? -11.613 0.633 20.442 1.00 91.44 96 LEU A C 1
ATOM 706 O O . LEU A 1 96 ? -12.193 0.893 21.494 1.00 91.44 96 LEU A O 1
ATOM 710 N N . ASP A 1 97 ? -12.254 0.473 19.284 1.00 92.75 97 ASP A N 1
ATOM 711 C CA . ASP A 1 97 ? -13.687 0.735 19.104 1.00 92.75 97 ASP A CA 1
ATOM 712 C C . ASP A 1 97 ? -14.522 -0.555 19.195 1.00 92.75 97 ASP A C 1
ATOM 714 O O . ASP A 1 97 ? -15.747 -0.507 19.302 1.00 92.75 97 ASP A O 1
ATOM 718 N N . GLY A 1 98 ? -13.875 -1.720 19.124 1.00 91.44 98 GLY A N 1
ATOM 719 C CA . GLY A 1 98 ? -14.517 -3.023 18.981 1.00 91.44 98 GLY A CA 1
ATOM 720 C C . GLY A 1 98 ? -14.733 -3.416 17.510 1.00 91.44 98 GLY A C 1
ATOM 721 O O . GLY A 1 98 ? -14.913 -2.548 16.645 1.00 91.44 98 GLY A O 1
ATOM 722 N N . PRO A 1 99 ? -14.728 -4.724 17.192 1.00 92.31 99 PRO A N 1
ATOM 723 C CA . PRO A 1 99 ? -14.893 -5.210 15.827 1.00 92.31 99 PRO A CA 1
ATOM 724 C C . PRO A 1 99 ? -16.309 -4.950 15.302 1.00 92.31 99 PRO A C 1
ATOM 726 O O . PRO A 1 99 ? -17.297 -5.079 16.024 1.00 92.31 99 PRO A O 1
ATOM 729 N N . GLY A 1 100 ? -16.418 -4.615 14.015 1.00 86.44 100 GLY A N 1
ATOM 730 C CA . GLY A 1 100 ? -17.710 -4.401 13.350 1.00 86.44 100 GLY A CA 1
ATOM 731 C C . GLY A 1 100 ? -18.401 -3.074 13.683 1.00 86.44 100 GLY A C 1
ATOM 732 O O . GLY A 1 100 ? -19.528 -2.851 13.242 1.00 86.44 100 GLY A O 1
ATOM 733 N N . THR A 1 101 ? -17.745 -2.184 14.427 1.00 91.38 101 THR A N 1
ATOM 734 C CA . THR A 1 101 ? -18.202 -0.800 14.595 1.00 91.38 101 THR A CA 1
ATOM 735 C C . THR A 1 101 ? -17.938 0.022 13.335 1.00 91.38 101 THR A C 1
ATOM 737 O O . THR A 1 101 ? -17.133 -0.357 12.486 1.00 91.38 101 THR A O 1
ATOM 740 N N . TRP A 1 102 ? -18.629 1.155 13.191 1.00 94.12 102 TRP A N 1
ATOM 741 C CA . TRP A 1 102 ? -18.421 2.090 12.083 1.00 94.12 102 TRP A CA 1
ATOM 742 C C . TRP A 1 102 ? -18.174 3.503 12.614 1.00 94.12 102 TRP A C 1
ATOM 744 O O . TRP A 1 102 ? -19.089 4.320 12.712 1.00 94.12 102 TRP A O 1
ATOM 754 N N . SER A 1 103 ? -16.931 3.770 13.015 1.00 91.88 103 SER A N 1
ATOM 755 C CA . SER A 1 103 ? -16.480 5.092 13.454 1.00 91.88 103 SER A CA 1
ATOM 756 C C . SER A 1 103 ? -16.068 5.971 12.267 1.00 91.88 103 SER A C 1
ATOM 758 O O . SER A 1 103 ? -15.816 5.481 11.163 1.00 91.88 103 SER A O 1
ATOM 760 N N . ILE A 1 104 ? -15.954 7.286 12.493 1.00 90.56 104 ILE A N 1
ATOM 761 C CA . ILE A 1 104 ? -15.425 8.224 11.487 1.00 90.56 104 ILE A CA 1
ATOM 762 C C . ILE A 1 104 ? -14.023 7.797 11.029 1.00 90.56 104 ILE A C 1
ATOM 764 O O . ILE A 1 104 ? -13.727 7.862 9.841 1.00 90.56 104 ILE A O 1
ATOM 768 N N . ALA A 1 105 ? -13.186 7.280 11.933 1.00 86.88 105 ALA A N 1
ATOM 769 C CA . ALA A 1 105 ? -11.864 6.764 11.582 1.00 86.88 105 ALA A CA 1
ATOM 770 C C . ALA A 1 105 ? -11.942 5.596 10.580 1.00 86.88 105 ALA A C 1
ATOM 772 O O . ALA A 1 105 ? -11.223 5.591 9.582 1.00 86.88 105 ALA A O 1
ATOM 773 N N . ARG A 1 106 ? -12.868 4.644 10.771 1.00 90.06 106 ARG A N 1
ATOM 774 C CA . ARG A 1 106 ? -13.095 3.555 9.801 1.00 90.06 106 ARG A CA 1
ATOM 775 C C . ARG A 1 106 ? -13.646 4.056 8.474 1.00 90.06 106 ARG A C 1
ATOM 777 O O . ARG A 1 106 ? -13.270 3.528 7.432 1.00 90.06 106 ARG A O 1
ATOM 784 N N . GLN A 1 107 ? -14.499 5.081 8.496 1.00 89.25 107 GLN A N 1
ATOM 785 C CA . GLN A 1 107 ? -14.963 5.727 7.270 1.00 89.25 107 GLN A CA 1
ATOM 786 C C . GLN A 1 107 ? -13.792 6.333 6.484 1.00 89.25 107 GLN A C 1
ATOM 788 O O . GLN A 1 107 ? -13.745 6.173 5.267 1.00 89.25 107 GLN A O 1
ATOM 793 N N . GLN A 1 108 ? -12.833 6.976 7.157 1.00 86.69 108 GLN A N 1
ATOM 794 C CA . GLN A 1 108 ? -11.637 7.511 6.498 1.00 86.69 108 GLN A CA 1
ATOM 795 C C . GLN A 1 108 ? -10.750 6.398 5.928 1.00 86.69 108 GLN A C 1
ATOM 797 O O . GLN A 1 108 ? -10.385 6.459 4.756 1.00 86.69 108 GLN A O 1
ATOM 802 N N . LEU A 1 109 ? -10.484 5.328 6.690 1.00 87.06 109 LEU A N 1
ATOM 803 C CA . LEU A 1 109 ? -9.749 4.165 6.169 1.00 87.06 109 LEU A CA 1
ATOM 804 C C . LEU A 1 109 ? -10.449 3.535 4.959 1.00 87.06 109 LEU A C 1
ATOM 806 O O . LEU A 1 109 ? -9.796 3.137 3.999 1.00 87.06 109 LEU A O 1
ATOM 810 N N . TRP A 1 110 ? -11.781 3.474 4.971 1.00 87.75 110 TRP A N 1
ATOM 811 C CA . TRP A 1 110 ? -12.556 2.973 3.840 1.00 87.75 110 TRP A CA 1
ATOM 812 C C . TRP A 1 110 ? -12.378 3.828 2.578 1.00 87.75 110 TRP A C 1
ATOM 814 O O . TRP A 1 110 ? -12.254 3.284 1.481 1.00 87.75 110 TRP A O 1
ATOM 824 N N . LEU A 1 111 ? -12.324 5.156 2.713 1.00 85.75 111 LEU A N 1
ATOM 825 C CA . LEU A 1 111 ? -12.023 6.046 1.587 1.00 85.75 111 LEU A CA 1
ATOM 826 C C . LEU A 1 111 ? -10.605 5.813 1.049 1.00 85.75 111 LEU A C 1
ATOM 828 O O . LEU A 1 111 ? -10.424 5.757 -0.166 1.00 85.75 111 LEU A O 1
ATOM 832 N N . GLN A 1 112 ? -9.629 5.591 1.934 1.00 84.69 112 GLN A N 1
ATOM 833 C CA . GLN A 1 112 ? -8.255 5.269 1.538 1.00 84.69 112 GLN A CA 1
ATOM 834 C C . GLN A 1 112 ? -8.165 3.947 0.760 1.00 84.69 112 GLN A C 1
ATOM 836 O O . GLN A 1 112 ? -7.424 3.878 -0.218 1.00 84.69 112 GLN A O 1
ATOM 841 N N . VAL A 1 113 ? -8.958 2.924 1.113 1.00 87.81 113 VAL A N 1
ATOM 842 C CA . VAL A 1 113 ? -9.067 1.693 0.298 1.00 87.81 113 VAL A CA 1
ATOM 843 C C . VAL A 1 113 ? -9.517 2.028 -1.124 1.00 87.81 113 VAL A C 1
ATOM 845 O O . VAL A 1 113 ? -8.899 1.567 -2.082 1.00 87.81 113 VAL A O 1
ATOM 848 N N . GLY A 1 114 ? -10.539 2.875 -1.268 1.00 83.75 114 GLY A N 1
ATOM 849 C CA . GLY A 1 114 ? -11.016 3.319 -2.580 1.00 83.75 114 GLY A CA 1
ATOM 850 C C . GLY A 1 114 ? -9.948 4.063 -3.388 1.00 83.75 114 GLY A C 1
ATOM 851 O O . GLY A 1 114 ? -9.855 3.878 -4.599 1.00 83.75 114 GLY A O 1
ATOM 852 N N . TRP A 1 115 ? -9.097 4.861 -2.739 1.00 84.38 115 TRP A N 1
ATOM 853 C CA . TRP A 1 115 ? -7.973 5.521 -3.413 1.00 84.38 115 TRP A CA 1
ATOM 854 C C . TRP A 1 115 ? -6.919 4.534 -3.913 1.00 84.38 115 TRP A C 1
ATOM 856 O O . TRP A 1 115 ? -6.419 4.701 -5.025 1.00 84.38 115 TRP A O 1
ATOM 866 N N . VAL A 1 116 ? -6.612 3.491 -3.135 1.00 87.88 116 VAL A N 1
ATOM 867 C CA . VAL A 1 116 ? -5.701 2.419 -3.569 1.00 87.88 116 VAL A CA 1
ATOM 868 C C . VAL A 1 116 ? -6.279 1.672 -4.776 1.00 87.88 116 VAL A C 1
ATOM 870 O O . VAL A 1 116 ? -5.565 1.440 -5.749 1.00 87.88 116 VAL A O 1
ATOM 873 N N . GLU A 1 117 ? -7.572 1.342 -4.752 1.00 87.50 117 GLU A N 1
ATOM 874 C CA . GLU A 1 117 ? -8.251 0.671 -5.872 1.00 87.50 117 GLU A CA 1
ATOM 875 C C . GLU A 1 117 ? -8.278 1.537 -7.144 1.00 87.50 117 GLU A C 1
ATOM 877 O O . GLU A 1 117 ? -8.038 1.043 -8.251 1.00 87.50 117 GLU A O 1
ATOM 882 N N . GLU A 1 118 ? -8.540 2.838 -7.004 1.00 82.62 118 GLU A N 1
ATOM 883 C CA . GLU A 1 118 ? -8.530 3.776 -8.130 1.00 82.62 118 GLU A CA 1
ATOM 884 C C . GLU A 1 118 ? -7.123 3.920 -8.719 1.00 82.62 118 GLU A C 1
ATOM 886 O O . GLU A 1 118 ? -6.949 3.913 -9.941 1.00 82.62 118 GLU A O 1
ATOM 891 N N . PHE A 1 119 ? -6.109 4.004 -7.856 1.00 84.25 119 PHE A N 1
ATOM 892 C CA . PHE A 1 119 ? -4.717 4.027 -8.273 1.00 84.25 119 PHE A CA 1
ATOM 893 C C . PHE A 1 119 ? -4.368 2.781 -9.093 1.00 84.25 119 PHE A C 1
ATOM 895 O O . PHE A 1 119 ? -3.855 2.900 -10.209 1.00 84.25 119 PHE A O 1
ATOM 902 N N . GLU A 1 120 ? -4.679 1.588 -8.579 1.00 87.81 120 GLU A N 1
ATOM 903 C CA . GLU A 1 120 ? -4.425 0.351 -9.311 1.00 87.81 120 GLU A CA 1
ATOM 904 C C . GLU A 1 120 ? -5.131 0.379 -10.659 1.00 87.81 120 GLU A C 1
ATOM 906 O O . GLU A 1 120 ? -4.500 0.103 -11.677 1.00 87.81 120 GLU A O 1
ATOM 911 N N . THR A 1 121 ? -6.410 0.760 -10.678 1.00 86.12 121 THR A N 1
ATOM 912 C CA . THR A 1 121 ? -7.238 0.832 -11.889 1.00 86.12 121 THR A CA 1
ATOM 913 C C . THR A 1 121 ? -6.624 1.719 -12.964 1.00 86.12 121 THR A C 1
ATOM 915 O O . THR A 1 121 ? -6.602 1.338 -14.135 1.00 86.12 121 THR A O 1
ATOM 918 N N . ARG A 1 122 ? -6.097 2.884 -12.584 1.00 80.50 122 ARG A N 1
ATOM 919 C CA . ARG A 1 122 ? -5.524 3.842 -13.537 1.00 80.50 122 ARG A CA 1
ATOM 920 C C . ARG A 1 122 ? -4.098 3.516 -13.954 1.00 80.50 122 ARG A C 1
ATOM 922 O O . ARG A 1 122 ? -3.738 3.798 -15.093 1.00 80.50 122 ARG A O 1
ATOM 929 N N . HIS A 1 123 ? -3.289 2.968 -13.050 1.00 79.81 123 HIS A N 1
ATOM 930 C CA . HIS A 1 123 ? -1.836 2.920 -13.238 1.00 79.81 123 HIS A CA 1
ATOM 931 C C . HIS A 1 123 ? -1.267 1.508 -13.341 1.00 79.81 123 HIS A C 1
ATOM 933 O O . HIS A 1 123 ? -0.285 1.318 -14.053 1.00 79.81 123 HIS A O 1
ATOM 939 N N . LEU A 1 124 ? -1.877 0.516 -12.684 1.00 86.75 124 LEU A N 1
ATOM 940 C CA . LEU A 1 124 ? -1.411 -0.874 -12.731 1.00 86.75 124 LEU A CA 1
ATOM 941 C C . LEU A 1 124 ? -2.242 -1.733 -13.684 1.00 86.75 124 LEU A C 1
ATOM 943 O O . LEU A 1 124 ? -1.681 -2.434 -14.516 1.00 86.75 124 LEU A O 1
ATOM 947 N N . ARG A 1 125 ? -3.575 -1.652 -13.632 1.00 89.81 125 ARG A N 1
ATOM 948 C CA . ARG A 1 125 ? -4.465 -2.490 -14.456 1.00 89.81 125 ARG A CA 1
ATOM 949 C C . ARG A 1 125 ? -4.244 -2.371 -15.970 1.00 89.81 125 ARG A C 1
ATOM 951 O O . ARG A 1 125 ? -4.458 -3.374 -16.646 1.00 89.81 125 ARG A O 1
ATOM 958 N N . PRO A 1 126 ? -3.807 -1.224 -16.533 1.00 87.12 126 PRO A N 1
ATOM 959 C CA . PRO A 1 126 ? -3.491 -1.154 -17.960 1.00 87.12 126 PRO A CA 1
ATOM 960 C C . PRO A 1 126 ? -2.256 -1.966 -18.373 1.00 87.12 126 PRO A C 1
ATOM 962 O O . PRO A 1 126 ? -2.105 -2.257 -19.556 1.00 87.12 126 PRO A O 1
ATOM 965 N N . VAL A 1 127 ? -1.368 -2.297 -17.429 1.00 86.88 127 VAL A N 1
ATOM 966 C CA . VAL A 1 127 ? -0.067 -2.928 -17.711 1.00 86.88 127 VAL A CA 1
ATOM 967 C C . VAL A 1 127 ? 0.083 -4.316 -17.093 1.00 86.88 127 VAL A C 1
ATOM 969 O O . VAL A 1 127 ? 0.885 -5.108 -17.581 1.00 86.88 127 VAL A O 1
ATOM 972 N N . ILE A 1 128 ? -0.672 -4.628 -16.038 1.00 91.88 128 ILE A N 1
ATOM 973 C CA . ILE A 1 128 ? -0.598 -5.906 -15.333 1.00 91.88 128 ILE A CA 1
ATOM 974 C C . ILE A 1 128 ? -1.962 -6.319 -14.767 1.00 91.88 128 ILE A C 1
ATOM 976 O O . ILE A 1 128 ? -2.718 -5.494 -14.247 1.00 91.88 128 ILE A O 1
ATOM 980 N N . ASP A 1 129 ? -2.286 -7.611 -14.849 1.00 96.06 129 ASP A N 1
ATOM 981 C CA . ASP A 1 129 ? -3.467 -8.180 -14.197 1.00 96.06 129 ASP A CA 1
ATOM 982 C C . ASP A 1 129 ? -3.230 -8.443 -12.692 1.00 96.06 129 ASP A C 1
ATOM 984 O O . ASP A 1 129 ? -2.217 -8.052 -12.113 1.00 96.06 129 ASP A O 1
ATOM 988 N N . ALA A 1 130 ? -4.246 -8.947 -11.979 1.00 93.81 130 ALA A N 1
ATOM 989 C CA . ALA A 1 130 ? -4.220 -9.001 -10.509 1.00 93.81 130 ALA A CA 1
ATOM 990 C C . ALA A 1 130 ? -3.367 -10.161 -10.013 1.00 93.81 130 ALA A C 1
ATOM 992 O O . ALA A 1 130 ? -2.574 -9.967 -9.100 1.00 93.81 130 ALA A O 1
ATOM 993 N N . ALA A 1 131 ? -3.481 -11.313 -10.673 1.00 96.19 131 ALA A N 1
ATOM 994 C CA . ALA A 1 131 ? -2.692 -12.488 -10.345 1.00 96.19 131 ALA A CA 1
ATOM 995 C C . ALA A 1 131 ? -1.212 -12.214 -10.626 1.00 96.19 131 ALA A C 1
ATOM 997 O O . ALA A 1 131 ? -0.381 -12.381 -9.744 1.00 96.19 131 ALA A O 1
ATOM 998 N N . SER A 1 132 ? -0.897 -11.642 -11.792 1.00 96.00 132 SER A N 1
ATOM 999 C CA . SER A 1 132 ? 0.482 -11.279 -12.132 1.00 96.00 132 SER A CA 1
ATOM 1000 C C . SER A 1 132 ? 1.076 -10.239 -11.168 1.00 96.00 132 SER A C 1
ATOM 1002 O O . SER A 1 132 ? 2.273 -10.260 -10.891 1.00 96.00 132 SER A O 1
ATOM 1004 N N . GLN A 1 133 ? 0.264 -9.316 -10.638 1.00 94.88 133 GLN A N 1
ATOM 1005 C CA . GLN A 1 133 ? 0.720 -8.371 -9.612 1.00 94.88 133 GLN A CA 1
ATOM 1006 C C . GLN A 1 133 ? 1.043 -9.074 -8.287 1.00 94.88 133 GLN A C 1
ATOM 1008 O O . GLN A 1 133 ? 2.041 -8.723 -7.657 1.00 94.88 133 GLN A O 1
ATOM 1013 N N . GLU A 1 134 ? 0.213 -10.027 -7.862 1.00 95.25 134 GLU A N 1
ATOM 1014 C CA . GLU A 1 134 ? 0.463 -10.843 -6.667 1.00 95.25 134 GLU A CA 1
ATOM 1015 C C . GLU A 1 134 ? 1.737 -11.686 -6.837 1.00 95.25 134 GLU A C 1
ATOM 1017 O O . GLU A 1 134 ? 2.605 -11.649 -5.964 1.00 95.25 134 GLU A O 1
ATOM 1022 N N . ASP A 1 135 ? 1.913 -12.319 -8.000 1.00 96.62 135 ASP A N 1
ATOM 1023 C CA . ASP A 1 135 ? 3.105 -13.108 -8.329 1.00 96.62 135 ASP A CA 1
ATOM 1024 C C . ASP A 1 135 ? 4.385 -12.251 -8.297 1.00 96.62 135 ASP A C 1
ATOM 1026 O O . ASP A 1 135 ? 5.408 -12.660 -7.745 1.00 96.62 135 ASP A O 1
ATOM 1030 N N . LEU A 1 136 ? 4.349 -11.034 -8.860 1.00 95.25 136 LEU A N 1
ATOM 1031 C CA . LEU A 1 136 ? 5.496 -10.117 -8.821 1.00 95.25 136 LEU A CA 1
ATOM 1032 C C . LEU A 1 136 ? 5.780 -9.583 -7.415 1.00 95.25 136 LEU A C 1
ATOM 1034 O O . LEU A 1 136 ? 6.947 -9.402 -7.064 1.00 95.25 136 LEU A O 1
ATOM 1038 N N . LEU A 1 137 ? 4.745 -9.330 -6.610 1.00 95.31 137 LEU A N 1
ATOM 1039 C CA . LEU A 1 137 ? 4.908 -8.924 -5.214 1.00 95.31 137 LEU A CA 1
ATOM 1040 C C . LEU A 1 137 ? 5.636 -10.018 -4.420 1.00 95.31 137 LEU A C 1
ATOM 1042 O O . LEU A 1 137 ? 6.604 -9.704 -3.727 1.00 95.31 137 LEU A O 1
ATOM 1046 N N . GLU A 1 138 ? 5.232 -11.282 -4.569 1.00 95.38 138 GLU A N 1
ATOM 1047 C CA . GLU A 1 138 ? 5.903 -12.426 -3.935 1.00 95.38 138 GLU A CA 1
ATOM 1048 C C . GLU A 1 138 ? 7.332 -12.617 -4.466 1.00 95.38 138 GLU A C 1
ATOM 1050 O O . GLU A 1 138 ? 8.263 -12.836 -3.689 1.00 95.38 138 GLU A O 1
ATOM 1055 N N . ALA A 1 139 ? 7.539 -12.473 -5.778 1.00 94.50 139 ALA A N 1
ATOM 1056 C CA . ALA A 1 139 ? 8.856 -12.639 -6.387 1.00 94.50 139 ALA A CA 1
ATOM 1057 C C . ALA A 1 139 ? 9.858 -11.554 -5.957 1.00 94.50 139 ALA A C 1
ATOM 1059 O O . ALA A 1 139 ? 11.045 -11.840 -5.781 1.00 94.50 139 ALA A O 1
ATOM 1060 N N . TRP A 1 140 ? 9.413 -10.303 -5.811 1.00 93.12 140 TRP A N 1
ATOM 1061 C CA . TRP A 1 140 ? 10.283 -9.181 -5.445 1.00 93.12 140 TRP A CA 1
ATOM 1062 C C . TRP A 1 140 ? 10.436 -8.998 -3.937 1.00 93.12 140 TRP A C 1
ATOM 1064 O O . TRP A 1 140 ? 11.509 -8.591 -3.486 1.00 93.12 140 TRP A O 1
ATOM 1074 N N . TRP A 1 141 ? 9.400 -9.313 -3.160 1.00 93.94 141 TRP A N 1
ATOM 1075 C CA . TRP A 1 141 ? 9.390 -9.179 -1.704 1.00 93.94 141 TRP A CA 1
ATOM 1076 C C . TRP A 1 141 ? 8.762 -10.422 -1.055 1.00 93.94 141 TRP A C 1
ATOM 1078 O O . TRP A 1 141 ? 7.665 -10.342 -0.502 1.00 93.94 141 TRP A O 1
ATOM 1088 N N . PRO A 1 142 ? 9.464 -11.572 -1.051 1.00 89.88 142 PRO A N 1
ATOM 1089 C CA . PRO A 1 142 ? 8.920 -12.840 -0.549 1.00 89.88 142 PRO A CA 1
ATOM 1090 C C . PRO A 1 142 ? 8.604 -12.827 0.955 1.00 89.88 142 PRO A C 1
ATOM 1092 O O . PRO A 1 142 ? 7.799 -13.620 1.427 1.00 89.88 142 PRO A O 1
ATOM 1095 N N . GLY A 1 143 ? 9.221 -11.918 1.720 1.00 87.38 143 GLY A N 1
ATOM 1096 C CA . GLY A 1 143 ? 8.892 -11.675 3.131 1.00 87.38 143 GLY A CA 1
ATOM 1097 C C . GLY A 1 143 ? 7.717 -10.713 3.349 1.00 87.38 143 GLY A C 1
ATOM 1098 O O . GLY A 1 143 ? 7.392 -10.398 4.490 1.00 87.38 143 GLY A O 1
ATOM 1099 N N . GLY A 1 144 ? 7.102 -10.221 2.272 1.00 90.31 144 GLY A N 1
ATOM 1100 C CA . GLY A 1 144 ? 6.067 -9.198 2.305 1.00 90.31 144 GLY A CA 1
ATOM 1101 C C . GLY A 1 144 ? 6.602 -7.778 2.514 1.00 90.31 144 GLY A C 1
ATOM 1102 O O . GLY A 1 144 ? 7.774 -7.539 2.807 1.00 90.31 144 GLY A O 1
ATOM 1103 N N . VAL A 1 145 ? 5.695 -6.813 2.363 1.00 90.62 145 VAL A N 1
ATOM 1104 C CA . VAL A 1 145 ? 5.952 -5.380 2.553 1.00 90.62 145 VAL A CA 1
ATOM 1105 C C . VAL A 1 145 ? 5.184 -4.934 3.793 1.00 90.62 145 VAL A C 1
ATOM 1107 O O . VAL A 1 145 ? 4.079 -4.413 3.693 1.00 90.62 145 VAL A O 1
ATOM 1110 N N . THR A 1 146 ? 5.746 -5.207 4.972 1.00 90.88 146 THR A N 1
ATOM 1111 C CA . THR A 1 146 ? 5.146 -4.811 6.255 1.00 90.88 146 THR A CA 1
ATOM 1112 C C . THR A 1 146 ? 6.113 -3.951 7.052 1.00 90.88 146 THR A C 1
ATOM 1114 O O . THR A 1 146 ? 7.164 -4.425 7.482 1.00 90.88 146 THR A O 1
ATOM 1117 N N . THR A 1 147 ? 5.753 -2.691 7.285 1.00 87.81 147 THR A N 1
ATOM 1118 C CA . THR A 1 147 ? 6.511 -1.770 8.152 1.00 87.81 147 THR A CA 1
ATOM 1119 C C . THR A 1 147 ? 5.634 -1.371 9.331 1.00 87.81 147 THR A C 1
ATOM 1121 O O . THR A 1 147 ? 4.495 -1.001 9.080 1.00 87.81 147 THR A O 1
ATOM 1124 N N . PRO A 1 148 ? 6.094 -1.374 10.592 1.00 87.50 148 PRO A N 1
ATOM 1125 C CA . PRO A 1 148 ? 5.280 -0.893 11.702 1.00 87.50 148 PRO A CA 1
ATOM 1126 C C . PRO A 1 148 ? 4.801 0.544 11.471 1.00 87.50 148 PRO A C 1
ATOM 1128 O O . PRO A 1 148 ? 5.605 1.418 11.121 1.00 87.50 148 PRO A O 1
ATOM 1131 N N . ALA A 1 149 ? 3.508 0.797 11.678 1.00 83.25 149 ALA A N 1
ATOM 1132 C CA . ALA A 1 149 ? 2.950 2.144 11.635 1.00 83.25 149 ALA A CA 1
ATOM 1133 C C . ALA A 1 149 ? 3.705 3.078 12.603 1.00 83.25 149 ALA A C 1
ATOM 1135 O O . ALA A 1 149 ? 4.071 2.686 13.712 1.00 83.25 149 ALA A O 1
ATOM 1136 N N . GLY A 1 150 ? 3.985 4.306 12.160 1.00 80.06 150 GLY A N 1
ATOM 1137 C CA . GLY A 1 150 ? 4.775 5.282 12.922 1.00 80.06 150 GLY A CA 1
ATOM 1138 C C . GLY A 1 150 ? 6.288 5.023 12.955 1.00 80.06 150 GLY A C 1
ATOM 1139 O O . GLY A 1 150 ? 7.019 5.810 13.550 1.00 80.06 150 GLY A O 1
ATOM 1140 N N . SER A 1 151 ? 6.788 3.955 12.320 1.00 87.12 151 SER A N 1
ATOM 1141 C CA . SER A 1 151 ? 8.233 3.735 12.187 1.00 87.12 151 SER A CA 1
ATOM 1142 C C . SER A 1 151 ? 8.874 4.677 11.163 1.00 87.12 151 SER A C 1
ATOM 1144 O O . SER A 1 151 ? 8.244 5.106 10.196 1.00 87.12 151 SER A O 1
ATOM 1146 N N . GLU A 1 152 ? 10.180 4.912 11.309 1.00 88.50 152 GLU A N 1
ATOM 1147 C CA . GLU A 1 152 ? 10.996 5.614 10.306 1.00 88.50 152 GLU A CA 1
ATOM 1148 C C . GLU A 1 152 ? 10.878 4.987 8.907 1.00 88.50 152 GLU A C 1
ATOM 1150 O O . GLU A 1 152 ? 10.859 5.692 7.900 1.00 88.50 152 GLU A O 1
ATOM 1155 N N . GLY A 1 153 ? 10.758 3.656 8.828 1.00 87.19 153 GLY A N 1
ATOM 1156 C CA . GLY A 1 153 ? 10.533 2.954 7.566 1.00 87.19 153 GLY A CA 1
ATOM 1157 C C . GLY A 1 153 ? 9.206 3.347 6.911 1.00 87.19 153 GLY A C 1
ATOM 1158 O O . GLY A 1 153 ? 9.185 3.688 5.728 1.00 87.19 153 GLY A O 1
ATOM 1159 N N . ALA A 1 154 ? 8.119 3.383 7.687 1.00 87.00 154 ALA A N 1
ATOM 1160 C CA . ALA A 1 154 ? 6.808 3.806 7.196 1.00 87.00 154 ALA A CA 1
ATOM 1161 C C . ALA A 1 154 ? 6.823 5.267 6.713 1.00 87.00 154 ALA A C 1
ATOM 1163 O O . ALA A 1 154 ? 6.280 5.562 5.652 1.00 87.00 154 ALA A O 1
ATOM 1164 N N . ILE A 1 155 ? 7.512 6.167 7.425 1.00 86.94 155 ILE A N 1
ATOM 1165 C CA . ILE A 1 155 ? 7.657 7.577 7.021 1.00 86.94 155 ILE A CA 1
ATOM 1166 C C . ILE A 1 155 ? 8.433 7.698 5.702 1.00 86.94 155 ILE A C 1
ATOM 1168 O O . ILE A 1 155 ? 8.041 8.463 4.816 1.00 86.94 155 ILE A O 1
ATOM 1172 N N . ARG A 1 156 ? 9.528 6.941 5.538 1.00 88.81 156 ARG A N 1
ATOM 1173 C CA . ARG A 1 156 ? 10.291 6.928 4.278 1.00 88.81 156 ARG A CA 1
ATOM 1174 C C . ARG A 1 156 ? 9.449 6.412 3.116 1.00 88.81 156 ARG A C 1
ATOM 1176 O O . ARG A 1 156 ? 9.474 7.021 2.048 1.00 88.81 156 ARG A O 1
ATOM 1183 N N . MET A 1 157 ? 8.690 5.339 3.331 1.00 89.44 157 MET A N 1
ATOM 1184 C CA . MET A 1 157 ? 7.819 4.775 2.301 1.00 89.44 157 MET A CA 1
ATOM 1185 C C . MET A 1 157 ? 6.694 5.733 1.920 1.00 89.44 157 MET A C 1
ATOM 1187 O O . MET A 1 157 ? 6.464 5.972 0.737 1.00 89.44 157 MET A O 1
ATOM 1191 N N . HIS A 1 158 ? 6.065 6.361 2.914 1.00 86.25 158 HIS A N 1
ATOM 1192 C CA . HIS A 1 158 ? 5.054 7.382 2.687 1.00 86.25 158 HIS A CA 1
ATOM 1193 C C . HIS A 1 158 ? 5.591 8.512 1.797 1.00 86.25 158 HIS A C 1
ATOM 1195 O O . HIS A 1 158 ? 5.000 8.831 0.764 1.00 86.25 158 HIS A O 1
ATOM 1201 N N . ARG A 1 159 ? 6.760 9.064 2.147 1.00 85.06 159 ARG A N 1
ATOM 1202 C CA . ARG A 1 159 ? 7.388 10.156 1.393 1.00 85.06 159 ARG A CA 1
ATOM 1203 C C . ARG A 1 159 ? 7.759 9.735 -0.032 1.00 85.06 159 ARG A C 1
ATOM 1205 O O . ARG A 1 159 ? 7.577 10.522 -0.956 1.00 85.06 159 ARG A O 1
ATOM 1212 N N . PHE A 1 160 ? 8.247 8.506 -0.211 1.00 85.88 160 PHE A N 1
ATOM 1213 C CA . PHE A 1 160 ? 8.521 7.942 -1.532 1.00 85.88 160 PHE A CA 1
ATOM 1214 C C . PHE A 1 160 ? 7.247 7.851 -2.372 1.00 85.88 160 PHE A C 1
ATOM 1216 O O . PHE A 1 160 ? 7.204 8.427 -3.455 1.00 85.88 160 PHE A O 1
ATOM 1223 N N . CYS A 1 161 ? 6.199 7.204 -1.858 1.00 84.19 161 CYS A N 1
ATOM 1224 C CA . CYS A 1 161 ? 4.955 7.009 -2.595 1.00 84.19 161 CYS A CA 1
ATOM 1225 C C . CYS A 1 161 ? 4.283 8.342 -2.956 1.00 84.19 161 CYS A C 1
ATOM 1227 O O . CYS A 1 161 ? 3.858 8.520 -4.094 1.00 84.19 161 CYS A O 1
ATOM 1229 N N . MET A 1 162 ? 4.290 9.326 -2.051 1.00 77.62 162 MET A N 1
ATOM 1230 C CA . MET A 1 162 ? 3.788 10.677 -2.339 1.00 77.62 162 MET A CA 1
ATOM 1231 C C . MET A 1 162 ? 4.583 11.420 -3.412 1.00 77.62 162 MET A C 1
ATOM 1233 O O . MET A 1 162 ? 4.019 12.232 -4.146 1.00 77.62 162 MET A O 1
ATOM 1237 N N . GLY A 1 163 ? 5.886 11.154 -3.505 1.00 68.75 163 GLY A N 1
ATOM 1238 C CA . GLY A 1 163 ? 6.780 11.785 -4.470 1.00 68.75 163 GLY A CA 1
ATOM 1239 C C . GLY A 1 163 ? 6.646 11.254 -5.897 1.00 68.75 163 GLY A C 1
ATOM 1240 O O . GLY A 1 163 ? 7.241 11.834 -6.803 1.00 68.75 163 GLY A O 1
ATOM 1241 N N . LEU A 1 164 ? 5.888 10.177 -6.128 1.00 64.19 164 LEU A N 1
ATOM 1242 C CA . LEU A 1 164 ? 5.751 9.596 -7.460 1.00 64.19 164 LEU A CA 1
ATOM 1243 C C . LEU A 1 164 ? 4.756 10.415 -8.313 1.00 64.19 164 LEU A C 1
ATOM 1245 O O . LEU A 1 164 ? 3.556 10.463 -8.002 1.00 64.19 164 LEU A O 1
ATOM 1249 N N . PRO A 1 165 ? 5.208 11.060 -9.408 1.00 52.22 165 PRO A N 1
ATOM 1250 C CA . PRO A 1 165 ? 4.344 11.883 -10.246 1.00 52.22 165 PRO A CA 1
ATOM 1251 C C . PRO A 1 165 ? 3.250 11.032 -10.892 1.00 52.22 165 PRO A C 1
ATOM 1253 O O . PRO A 1 165 ? 3.519 10.005 -11.512 1.00 52.22 165 PRO A O 1
ATOM 1256 N N . GLY A 1 166 ? 1.997 11.461 -10.722 1.00 53.12 166 GLY A N 1
ATOM 1257 C CA . GLY A 1 166 ? 0.828 10.723 -11.198 1.00 53.12 166 GLY A CA 1
ATOM 1258 C C . GLY A 1 166 ? 0.608 9.379 -10.504 1.00 53.12 166 GLY A C 1
ATOM 1259 O O . GLY A 1 166 ? -0.218 8.618 -10.983 1.00 53.12 166 GLY A O 1
ATOM 1260 N N . LEU A 1 167 ? 1.328 9.075 -9.416 1.00 53.28 167 LEU A N 1
ATOM 1261 C CA . LEU A 1 167 ? 1.355 7.737 -8.831 1.00 53.28 167 LEU A CA 1
ATOM 1262 C C . LEU A 1 167 ? 1.065 7.682 -7.317 1.00 53.28 167 LEU A C 1
ATOM 1264 O O . LEU A 1 167 ? 1.134 6.597 -6.773 1.00 53.28 167 LEU A O 1
ATOM 1268 N N . LEU A 1 168 ? 0.745 8.796 -6.645 1.00 47.41 168 LEU A N 1
ATOM 1269 C CA . LEU A 1 168 ? 0.085 8.871 -5.313 1.00 47.41 168 LEU A CA 1
ATOM 1270 C C . LEU A 1 168 ? 0.084 10.297 -4.724 1.00 47.41 168 LEU A C 1
ATOM 1272 O O . LEU A 1 168 ? -0.405 10.488 -3.618 1.00 47.41 168 LEU A O 1
ATOM 1276 N N . GLY A 1 169 ? 0.547 11.317 -5.461 1.00 40.06 169 GLY A N 1
ATOM 1277 C CA . GLY A 1 169 ? 0.591 12.730 -5.037 1.00 40.06 169 GLY A CA 1
ATOM 1278 C C . GLY A 1 169 ? -0.750 13.428 -4.724 1.00 40.06 169 GLY A C 1
ATOM 1279 O O . GLY A 1 169 ? -0.840 14.643 -4.845 1.00 40.06 169 GLY A O 1
ATOM 1280 N N . THR A 1 170 ? -1.795 12.692 -4.343 1.00 40.16 170 THR A N 1
ATOM 1281 C CA . THR A 1 170 ? -3.051 13.226 -3.780 1.00 40.16 170 THR A CA 1
ATOM 1282 C C . THR A 1 170 ? -3.499 12.513 -2.497 1.00 40.16 170 THR A C 1
ATOM 1284 O O . THR A 1 170 ? -4.529 12.881 -1.943 1.00 40.16 170 THR A O 1
ATOM 1287 N N . VAL A 1 171 ? -2.748 11.522 -1.996 1.00 41.34 171 VAL A N 1
ATOM 1288 C CA . VAL A 1 171 ? -3.120 10.757 -0.792 1.00 41.34 171 VAL A CA 1
ATOM 1289 C C . VAL A 1 171 ? -2.288 11.219 0.396 1.00 41.34 171 VAL A C 1
ATOM 1291 O O . VAL A 1 171 ? -1.321 10.581 0.790 1.00 41.34 171 VAL A O 1
ATOM 1294 N N . ASP A 1 172 ? -2.670 12.350 0.972 1.00 39.19 172 ASP A N 1
ATOM 1295 C CA . ASP A 1 172 ? -2.163 12.753 2.279 1.00 39.19 172 ASP A CA 1
ATOM 1296 C C . ASP A 1 172 ? -2.881 11.924 3.373 1.00 39.19 172 ASP A C 1
ATOM 1298 O O . ASP A 1 172 ? -4.100 12.055 3.526 1.00 39.19 172 ASP A O 1
ATOM 1302 N N . PRO A 1 173 ? -2.190 11.027 4.106 1.00 43.47 173 PRO A N 1
ATOM 1303 C CA . PRO A 1 173 ? -2.767 10.291 5.227 1.00 43.47 173 PRO A CA 1
ATOM 1304 C C . PRO A 1 173 ? -3.040 11.194 6.441 1.00 43.47 173 PRO A C 1
ATOM 1306 O O . PRO A 1 173 ? -3.757 10.757 7.341 1.00 43.47 173 PRO A O 1
ATOM 1309 N N . ASP A 1 174 ? -2.527 12.430 6.439 1.00 38.81 174 ASP A N 1
ATOM 1310 C CA . ASP A 1 174 ? -2.659 13.432 7.496 1.00 38.81 174 ASP A CA 1
ATOM 1311 C C . ASP A 1 174 ? -3.462 14.687 7.065 1.00 38.81 174 ASP A C 1
ATOM 1313 O O . ASP A 1 174 ? -3.662 15.587 7.887 1.00 38.81 174 ASP A O 1
ATOM 1317 N N . ALA A 1 175 ? -3.984 14.773 5.829 1.00 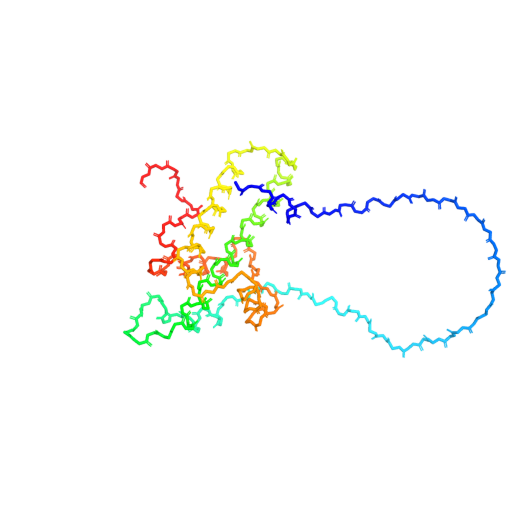32.09 175 ALA A N 1
ATOM 1318 C CA . ALA A 1 175 ? -4.794 15.926 5.416 1.00 32.09 175 ALA A CA 1
ATOM 1319 C C . ALA A 1 175 ? -6.174 15.888 6.093 1.00 32.09 175 ALA A C 1
ATOM 1321 O O . ALA A 1 175 ? -6.956 14.959 5.856 1.00 32.09 175 ALA A O 1
ATOM 1322 N N . PRO A 1 176 ? -6.551 16.909 6.885 1.00 30.30 176 PRO A N 1
ATOM 1323 C CA . PRO A 1 176 ? -7.925 17.036 7.339 1.00 30.30 176 PRO A CA 1
ATOM 1324 C C . PRO A 1 176 ? -8.838 17.331 6.136 1.00 30.30 176 PRO A C 1
ATOM 1326 O O . PRO A 1 176 ? -8.424 18.003 5.189 1.00 30.30 176 PRO A O 1
ATOM 1329 N N . PRO A 1 177 ? -10.102 16.874 6.149 1.00 33.34 177 PRO A N 1
ATOM 1330 C CA . PRO A 1 177 ? -10.998 17.094 5.025 1.00 33.34 177 PRO A CA 1
ATOM 1331 C C . PRO A 1 177 ? -11.291 18.592 4.850 1.00 33.34 177 PRO A C 1
ATOM 1333 O O . PRO A 1 177 ? -11.923 19.201 5.714 1.00 33.34 177 PRO A O 1
ATOM 1336 N N . GLY A 1 178 ? -10.891 19.157 3.704 1.00 36.47 178 GLY A N 1
ATOM 1337 C CA . GLY A 1 178 ? -11.458 20.407 3.186 1.00 36.47 178 GLY A CA 1
ATOM 1338 C C . GLY A 1 178 ? -10.529 21.595 2.915 1.00 36.47 178 GLY A C 1
ATOM 1339 O O . GLY A 1 178 ? -11.000 22.716 3.089 1.00 36.47 178 GLY A O 1
ATOM 1340 N N . PHE A 1 179 ? -9.292 21.402 2.444 1.00 35.19 179 PHE A N 1
ATOM 1341 C CA . PHE A 1 179 ? -8.518 22.469 1.785 1.00 35.19 179 PHE A CA 1
ATOM 1342 C C . PHE A 1 179 ? -7.795 21.957 0.542 1.00 35.19 179 PHE A C 1
ATOM 1344 O O . PHE A 1 179 ? -7.181 20.873 0.635 1.00 35.19 179 PHE A O 1
#

Foldseek 3Di:
DPPPPVVVLDDDDPPDDDDDDDDDDDDDDDDDDDDDPPVPPPPLPADQCVVVCVVLVCQLPPDPPDDPVSQLVLLLLLLQLLVLVLSLVLVVCCVVVNPPDDDPSVVLSVVSVVVSVVLCVVRVVVPDDDVRSVVVQCVVCVSGNHDDPPDPRSVSSVVSQCSRVSRRVPDDVPDDPDD

pLDDT: mean 70.47, std 23.26, range [30.06, 96.62]

Radius of gyration: 21.93 Å; chains: 1; bounding box: 36×74×44 Å